Protein AF-K1T7K9-F1 (afdb_monomer_lite)

Structure (mmCIF, N/CA/C/O backbone):
data_AF-K1T7K9-F1
#
_entry.id   AF-K1T7K9-F1
#
loop_
_atom_site.group_PDB
_atom_site.id
_atom_site.type_symbol
_atom_site.label_atom_id
_atom_site.label_alt_id
_atom_site.label_comp_id
_atom_site.label_asym_id
_atom_site.label_entity_id
_atom_site.label_seq_id
_atom_site.pdbx_PDB_ins_code
_atom_site.Cartn_x
_atom_site.Cartn_y
_atom_site.Cartn_z
_atom_site.occupancy
_atom_site.B_iso_or_equiv
_atom_site.auth_seq_id
_atom_site.auth_comp_id
_atom_site.auth_asym_id
_atom_site.auth_atom_id
_atom_site.pdbx_PDB_model_num
ATOM 1 N N . MET A 1 1 ? -5.337 13.846 6.198 1.00 68.88 1 MET A N 1
ATOM 2 C CA . MET A 1 1 ? -4.252 12.863 6.032 1.00 68.88 1 MET A CA 1
ATOM 3 C C . MET A 1 1 ? -3.837 12.456 7.432 1.00 68.88 1 MET A C 1
ATOM 5 O O . MET A 1 1 ? -3.450 13.337 8.192 1.00 68.88 1 MET A O 1
ATOM 9 N N . ILE A 1 2 ? -4.066 11.200 7.811 1.00 89.12 2 ILE A N 1
ATOM 10 C CA . ILE A 1 2 ? -3.642 10.692 9.124 1.00 89.12 2 ILE A CA 1
ATOM 11 C C . ILE A 1 2 ? -2.136 10.455 9.097 1.00 89.12 2 ILE A C 1
ATOM 13 O O . ILE A 1 2 ? -1.565 10.186 8.038 1.00 89.12 2 ILE A O 1
ATOM 17 N N . ASN A 1 3 ? -1.477 10.619 10.238 1.00 94.31 3 ASN A N 1
ATOM 18 C CA . ASN A 1 3 ? -0.037 10.392 10.294 1.00 94.31 3 ASN A CA 1
ATOM 19 C C . ASN A 1 3 ? 0.282 8.893 10.405 1.00 94.31 3 ASN A C 1
ATOM 21 O O . ASN A 1 3 ? -0.557 8.085 10.803 1.00 94.31 3 ASN A O 1
ATOM 25 N N . ASP A 1 4 ? 1.524 8.527 10.100 1.00 94.06 4 ASP A N 1
ATOM 26 C CA . ASP A 1 4 ? 1.962 7.130 10.070 1.00 94.06 4 ASP A CA 1
ATOM 27 C C . ASP A 1 4 ? 1.763 6.413 11.416 1.00 94.06 4 ASP A C 1
ATOM 29 O O . ASP A 1 4 ? 1.464 5.222 11.441 1.00 94.06 4 ASP A O 1
ATOM 33 N N . LYS A 1 5 ? 1.878 7.113 12.555 1.00 96.00 5 LYS A N 1
ATOM 34 C CA . LYS A 1 5 ? 1.675 6.495 13.878 1.00 96.00 5 LYS A CA 1
ATOM 35 C C . LYS A 1 5 ? 0.213 6.12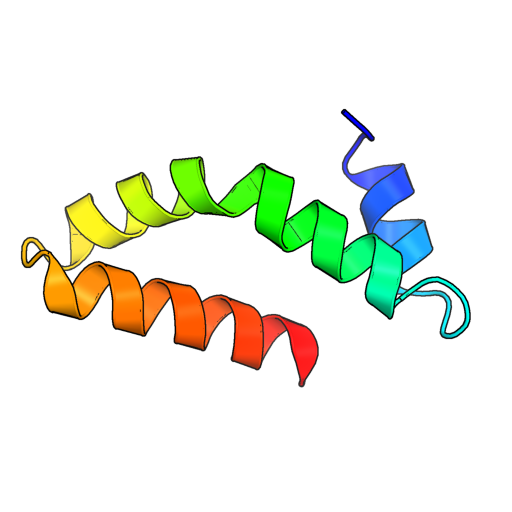4 14.111 1.00 96.00 5 LYS A C 1
ATOM 37 O O . LYS A 1 5 ? -0.059 5.035 14.610 1.00 96.00 5 LYS A O 1
ATOM 42 N N . GLU A 1 6 ? -0.707 7.015 13.757 1.00 96.25 6 GLU A N 1
ATOM 43 C CA . GLU A 1 6 ? -2.152 6.777 13.838 1.00 96.25 6 GLU A CA 1
ATOM 44 C C . GLU A 1 6 ? -2.572 5.658 12.888 1.00 96.25 6 GLU A C 1
ATOM 46 O O . GLU A 1 6 ? -3.261 4.725 13.295 1.00 96.25 6 GLU A O 1
ATOM 51 N N . LEU A 1 7 ? -2.079 5.700 11.650 1.00 96.31 7 LEU A N 1
ATOM 52 C CA . LEU A 1 7 ? -2.334 4.675 10.647 1.00 96.31 7 LEU A CA 1
ATOM 53 C C . LEU A 1 7 ? -1.859 3.289 11.110 1.00 96.31 7 LEU A C 1
ATOM 55 O O . LEU A 1 7 ? -2.599 2.310 11.019 1.00 96.31 7 LEU A O 1
ATOM 59 N N . LEU A 1 8 ? -0.650 3.203 11.672 1.00 95.25 8 LEU A N 1
ATOM 60 C CA . LEU A 1 8 ? -0.124 1.958 12.234 1.00 95.25 8 LEU A CA 1
ATOM 61 C C . LEU A 1 8 ? -0.938 1.467 13.435 1.00 95.25 8 LEU A C 1
ATOM 63 O O . LEU A 1 8 ? -1.093 0.259 13.605 1.00 95.25 8 LEU A O 1
ATOM 67 N N . ALA A 1 9 ? -1.455 2.372 14.270 1.00 96.75 9 ALA A N 1
ATOM 68 C CA . ALA A 1 9 ? -2.334 1.997 15.374 1.00 96.75 9 ALA A CA 1
ATOM 69 C C . ALA A 1 9 ? -3.648 1.388 14.857 1.00 96.75 9 ALA A C 1
ATOM 71 O O . ALA A 1 9 ? -4.057 0.343 15.359 1.00 96.75 9 ALA A O 1
ATOM 72 N N . MET A 1 10 ? -4.247 1.974 13.813 1.00 96.69 10 MET A N 1
ATOM 73 C CA . MET A 1 10 ? -5.460 1.440 13.180 1.00 96.69 10 MET A CA 1
ATOM 74 C C . MET A 1 10 ? -5.226 0.061 12.554 1.00 96.69 10 MET A C 1
ATOM 76 O O . MET A 1 10 ? -6.013 -0.856 12.750 1.00 96.69 10 MET A O 1
ATOM 80 N N . ILE A 1 11 ? -4.116 -0.126 11.834 1.00 95.62 11 ILE A N 1
ATOM 81 C CA . ILE A 1 11 ? -3.799 -1.408 11.179 1.00 95.62 11 ILE A CA 1
ATOM 82 C C . ILE A 1 11 ? -3.585 -2.539 12.200 1.00 95.62 11 ILE A C 1
ATOM 84 O O . ILE A 1 11 ? -3.865 -3.701 11.908 1.00 95.62 11 ILE A O 1
ATOM 88 N N . ARG A 1 12 ? -3.103 -2.219 13.406 1.00 94.62 12 ARG A N 1
ATOM 89 C CA . ARG A 1 12 ? -2.844 -3.206 14.467 1.00 94.62 12 ARG A CA 1
ATOM 90 C C . ARG A 1 12 ? -4.086 -3.617 15.252 1.00 94.62 12 ARG A C 1
ATOM 92 O O . ARG A 1 12 ? -4.064 -4.684 15.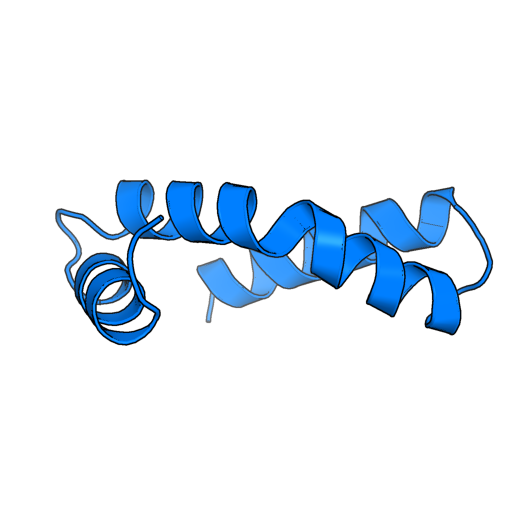861 1.00 94.62 12 ARG A O 1
ATOM 99 N N . ASP A 1 13 ? -5.132 -2.796 15.282 1.00 96.75 13 ASP A N 1
ATOM 100 C CA . ASP A 1 13 ? -6.383 -3.134 15.961 1.00 96.75 13 ASP A CA 1
ATOM 101 C C . ASP A 1 13 ? -7.311 -3.898 14.999 1.00 96.75 13 ASP A C 1
ATOM 103 O O . ASP A 1 13 ? -7.761 -3.318 14.010 1.00 96.75 13 ASP A O 1
ATOM 107 N N . PRO A 1 14 ? -7.687 -5.161 15.287 1.00 96.50 14 PRO A N 1
ATOM 108 C CA . PRO A 1 14 ? -8.576 -5.949 14.431 1.00 96.50 14 PRO A CA 1
ATOM 109 C C . PRO A 1 14 ? -9.902 -5.261 14.073 1.00 96.50 14 PRO A C 1
ATOM 111 O O . PRO A 1 14 ? -10.480 -5.549 13.026 1.00 96.50 14 PRO A O 1
ATOM 114 N N . LYS A 1 15 ? -10.402 -4.352 14.920 1.00 97.94 15 LYS A N 1
ATOM 115 C CA . LYS A 1 15 ? -11.655 -3.621 14.670 1.00 97.94 15 LYS A CA 1
ATOM 116 C C . LYS A 1 15 ? -11.508 -2.532 13.613 1.00 97.94 15 LYS A C 1
ATOM 118 O O . LYS A 1 15 ? -12.483 -2.224 12.935 1.00 97.94 15 LYS A O 1
ATOM 123 N N . THR A 1 16 ? -10.317 -1.948 13.486 1.00 97.56 16 THR A N 1
ATOM 124 C CA . THR A 1 16 ? -10.042 -0.828 12.571 1.00 97.56 16 THR A CA 1
ATOM 125 C C . THR A 1 16 ? -9.053 -1.193 11.466 1.00 97.56 16 THR A C 1
ATOM 127 O O . THR A 1 16 ? -8.876 -0.418 10.531 1.00 97.56 16 THR A O 1
ATOM 130 N N . GLN A 1 17 ? -8.494 -2.407 11.490 1.00 96.75 17 GLN A N 1
ATOM 131 C CA . GLN A 1 17 ? -7.473 -2.886 10.561 1.00 96.75 17 GLN A CA 1
ATOM 132 C C . GLN A 1 17 ? -7.859 -2.691 9.094 1.00 96.75 17 GLN A C 1
ATOM 134 O O . GLN A 1 17 ? -7.057 -2.195 8.307 1.00 96.75 17 GLN A O 1
ATOM 139 N N . ARG A 1 18 ? -9.094 -3.047 8.719 1.00 97.38 18 ARG A N 1
ATOM 140 C CA . ARG A 1 18 ? -9.576 -2.900 7.337 1.00 97.38 18 ARG A CA 1
ATOM 141 C C . ARG A 1 18 ? -9.641 -1.435 6.901 1.00 97.38 18 ARG A C 1
ATOM 143 O O . ARG A 1 18 ? -9.272 -1.122 5.774 1.00 97.38 18 ARG A O 1
ATOM 150 N N . GLU A 1 19 ? -10.123 -0.556 7.775 1.00 97.56 19 GLU A N 1
ATOM 151 C CA . GLU A 1 19 ? -10.213 0.879 7.496 1.00 97.56 19 GLU A CA 1
ATOM 152 C C . GLU A 1 19 ? -8.818 1.502 7.429 1.00 97.56 19 GLU A C 1
ATOM 154 O O . GLU A 1 19 ? -8.494 2.172 6.453 1.00 97.56 19 GLU A O 1
ATOM 159 N N . GLY A 1 20 ? -7.960 1.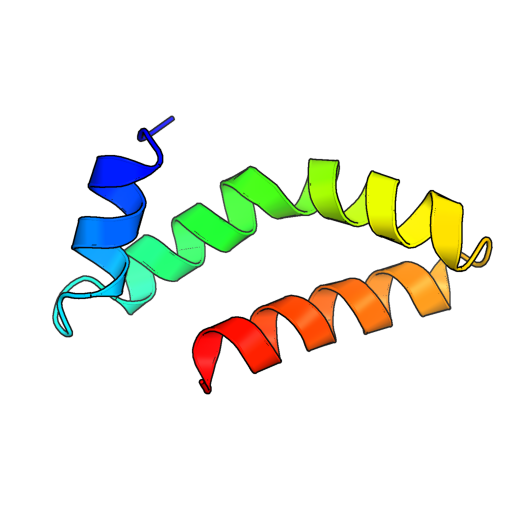194 8.405 1.00 97.25 20 GLY A N 1
ATOM 160 C CA . GLY A 1 20 ? -6.562 1.611 8.406 1.00 97.25 20 GLY A CA 1
ATOM 161 C C . GLY A 1 20 ? -5.852 1.168 7.131 1.00 97.25 20 GLY A C 1
ATOM 162 O O . GLY A 1 20 ? -5.204 1.970 6.470 1.00 97.25 20 GLY A O 1
ATOM 163 N N . PHE A 1 21 ? -6.042 -0.079 6.703 1.00 97.25 21 PHE A N 1
ATOM 164 C CA . PHE A 1 21 ? -5.438 -0.565 5.468 1.00 97.25 21 PHE A CA 1
ATOM 165 C C . PHE A 1 21 ? -5.988 0.129 4.213 1.00 97.25 21 PHE A C 1
ATOM 167 O O . PHE A 1 21 ? -5.218 0.449 3.311 1.00 97.25 21 PHE A O 1
ATOM 174 N N . ALA A 1 22 ? -7.287 0.438 4.156 1.00 97.38 22 ALA A N 1
ATOM 175 C CA . ALA A 1 22 ? -7.852 1.224 3.058 1.00 97.38 22 ALA A CA 1
ATOM 176 C C . ALA A 1 22 ? -7.232 2.631 2.981 1.00 97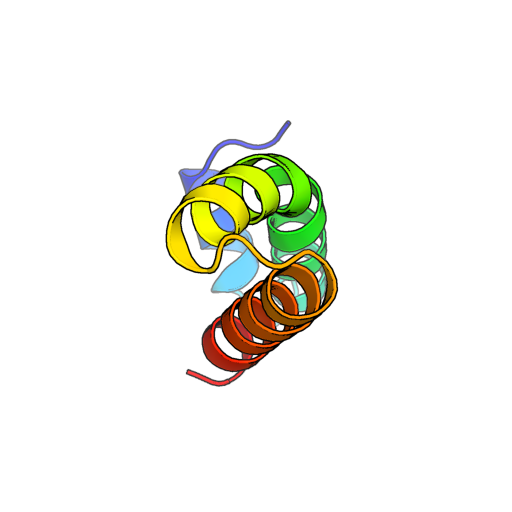.38 22 ALA A C 1
ATOM 178 O O . ALA A 1 22 ? -6.925 3.113 1.888 1.00 97.38 22 ALA A O 1
ATOM 179 N N . VAL A 1 23 ? -6.985 3.266 4.133 1.00 97.19 23 VAL A N 1
ATOM 180 C CA . VAL A 1 23 ? -6.286 4.556 4.182 1.00 97.19 23 VAL A CA 1
ATOM 181 C C . VAL A 1 23 ? -4.823 4.414 3.757 1.00 97.19 23 VAL A C 1
ATOM 183 O O . VAL A 1 23 ? -4.342 5.249 2.996 1.00 97.19 23 VAL A O 1
ATOM 186 N N . LEU A 1 24 ? -4.130 3.345 4.166 1.00 96.88 24 LEU A N 1
ATOM 187 C CA . LEU A 1 24 ? -2.766 3.044 3.717 1.00 96.88 24 LEU A CA 1
ATOM 188 C C . LEU A 1 24 ? -2.699 2.922 2.190 1.00 96.88 24 LEU A C 1
ATOM 190 O O . LEU A 1 24 ? -1.864 3.570 1.564 1.00 96.88 24 LEU A O 1
ATOM 194 N N . VAL A 1 25 ? -3.598 2.148 1.581 1.00 97.06 25 VAL A N 1
ATOM 195 C CA . VAL A 1 25 ? -3.658 2.022 0.118 1.00 97.06 25 VAL A CA 1
ATOM 196 C C . VAL A 1 25 ? -3.880 3.400 -0.506 1.00 97.06 25 VAL A C 1
ATOM 198 O O . VAL A 1 25 ? -3.060 3.849 -1.299 1.00 97.06 25 VAL A O 1
ATOM 201 N N . SER A 1 26 ? -4.907 4.136 -0.071 1.00 96.56 26 SER A N 1
ATOM 202 C CA . SER A 1 26 ? -5.207 5.464 -0.621 1.00 96.56 26 SER A CA 1
ATOM 203 C C . SER A 1 26 ? -4.052 6.462 -0.487 1.00 96.56 26 SER A C 1
ATOM 205 O O . SER A 1 26 ? -3.861 7.278 -1.385 1.00 96.56 26 SER A O 1
ATOM 207 N N . GLN A 1 27 ? -3.319 6.444 0.626 1.00 96.31 27 GLN A N 1
ATOM 208 C CA . GLN A 1 27 ? -2.264 7.417 0.913 1.00 96.31 27 GLN A CA 1
ATOM 209 C C . GLN A 1 27 ? -0.961 7.095 0.179 1.00 96.31 27 GLN A C 1
ATOM 211 O O . GLN A 1 27 ? -0.222 8.010 -0.183 1.00 96.31 27 GLN A O 1
ATOM 216 N N . TYR A 1 28 ? -0.671 5.811 -0.046 1.00 97.12 28 TYR A N 1
ATOM 217 C CA . TYR A 1 28 ? 0.613 5.386 -0.595 1.00 97.12 28 TYR A CA 1
ATOM 218 C C . TYR A 1 28 ? 0.552 4.851 -2.029 1.00 97.12 28 TYR A C 1
ATOM 220 O O . TYR A 1 28 ? 1.618 4.688 -2.617 1.00 97.12 28 TYR A O 1
ATOM 228 N N . SER A 1 29 ? -0.628 4.629 -2.622 1.00 96.75 29 SER A N 1
ATOM 229 C CA . SER A 1 29 ? -0.756 4.112 -3.995 1.00 96.75 29 SER A CA 1
ATOM 230 C C . SER A 1 29 ? 0.047 4.919 -5.014 1.00 96.75 29 SER A C 1
ATOM 232 O O . SER A 1 29 ? 0.917 4.358 -5.667 1.00 96.75 29 SER A O 1
ATOM 234 N N . GLU A 1 30 ? -0.180 6.229 -5.127 1.00 96.44 30 GLU A N 1
ATOM 235 C CA . GLU A 1 30 ? 0.530 7.072 -6.099 1.00 96.44 30 GLU A CA 1
ATOM 236 C C . GLU A 1 30 ? 2.053 7.146 -5.851 1.00 96.44 30 GLU A C 1
ATOM 238 O O . GLU A 1 30 ? 2.822 6.854 -6.772 1.00 96.44 30 GLU A O 1
ATOM 243 N N . PRO A 1 31 ? 2.553 7.482 -4.643 1.00 96.75 31 PRO A N 1
ATOM 244 C CA . PRO A 1 31 ? 3.997 7.570 -4.433 1.00 96.75 31 PRO A CA 1
ATOM 245 C C . PRO A 1 31 ? 4.702 6.212 -4.555 1.00 96.75 31 PRO A C 1
ATOM 247 O O . PRO A 1 31 ? 5.868 6.171 -4.954 1.00 96.75 31 PRO A O 1
ATOM 250 N N . LEU A 1 32 ? 4.036 5.098 -4.223 1.00 97.69 32 LEU A N 1
ATOM 251 C CA . LEU A 1 32 ? 4.594 3.763 -4.441 1.00 97.69 32 LEU A CA 1
ATOM 252 C C . LEU A 1 32 ? 4.554 3.363 -5.913 1.00 97.69 32 LEU A C 1
ATOM 254 O O . LEU A 1 32 ? 5.554 2.831 -6.388 1.00 97.69 32 LEU A O 1
ATOM 258 N N . TYR A 1 33 ? 3.478 3.675 -6.638 1.00 96.62 33 TYR A N 1
ATOM 259 C CA . TYR A 1 33 ? 3.394 3.457 -8.080 1.00 96.62 33 TYR A CA 1
ATOM 260 C C . TYR A 1 33 ? 4.588 4.088 -8.792 1.00 96.62 33 TYR A C 1
ATOM 262 O O . TYR A 1 33 ? 5.316 3.402 -9.504 1.00 96.62 33 TYR A O 1
ATOM 270 N N . TRP A 1 34 ? 4.870 5.367 -8.523 1.00 96.94 34 TRP A N 1
ATOM 271 C CA . TRP A 1 34 ? 6.010 6.047 -9.135 1.00 96.94 34 TRP A CA 1
ATOM 272 C C . TRP A 1 34 ? 7.338 5.372 -8.802 1.00 96.94 34 TRP A C 1
ATOM 274 O O . TRP A 1 34 ? 8.167 5.198 -9.692 1.00 96.94 34 TRP A O 1
ATOM 284 N N . LYS A 1 35 ? 7.551 4.942 -7.553 1.00 96.75 35 LYS A N 1
ATOM 285 C CA . LYS A 1 35 ? 8.778 4.224 -7.170 1.00 96.75 35 LYS A CA 1
ATOM 286 C C . LYS A 1 35 ? 8.914 2.890 -7.894 1.00 96.75 35 LYS A C 1
ATOM 288 O O . LYS A 1 35 ? 9.978 2.608 -8.433 1.00 96.75 35 LYS A O 1
ATOM 293 N N . VAL A 1 36 ? 7.850 2.090 -7.919 1.00 96.69 36 VAL A N 1
ATOM 294 C CA . VAL A 1 36 ? 7.824 0.799 -8.615 1.00 96.69 36 VAL A CA 1
ATOM 295 C C . VAL A 1 36 ? 8.079 1.006 -10.103 1.00 96.69 36 VAL A C 1
ATOM 297 O O . VAL A 1 36 ? 8.926 0.333 -10.684 1.00 96.69 36 VAL A O 1
ATOM 300 N N . ARG A 1 37 ? 7.430 2.002 -10.703 1.00 95.62 37 ARG A N 1
ATOM 301 C CA . ARG A 1 37 ? 7.553 2.301 -12.123 1.00 95.62 37 ARG A CA 1
ATOM 302 C C . ARG A 1 37 ? 8.974 2.663 -12.552 1.00 95.62 37 ARG A C 1
ATOM 304 O O . ARG A 1 37 ? 9.403 2.272 -13.633 1.00 95.62 37 ARG A O 1
ATOM 311 N N . HIS A 1 38 ? 9.723 3.360 -11.701 1.00 95.44 38 HIS A N 1
ATOM 312 C CA . HIS A 1 38 ? 11.140 3.638 -11.954 1.00 95.44 38 HIS A CA 1
ATOM 313 C C . HIS A 1 38 ? 12.019 2.375 -11.917 1.00 95.44 38 HIS A C 1
ATOM 315 O O . HIS A 1 38 ? 13.114 2.395 -12.472 1.00 95.44 38 HIS A O 1
ATOM 321 N N . ILE A 1 39 ? 11.568 1.298 -11.267 1.00 95.88 39 ILE A N 1
ATOM 322 C CA . ILE A 1 39 ? 12.308 0.035 -11.147 1.00 95.88 39 ILE A CA 1
ATOM 323 C C . ILE A 1 39 ? 12.001 -0.889 -12.327 1.00 95.88 39 ILE A C 1
ATOM 325 O O . ILE A 1 39 ? 12.927 -1.433 -12.921 1.00 95.88 39 ILE A O 1
ATOM 329 N N . VAL A 1 40 ? 10.720 -1.079 -12.655 1.00 94.88 40 VAL A N 1
ATOM 330 C CA . VAL A 1 40 ? 10.295 -2.067 -13.665 1.00 94.88 40 VAL A CA 1
ATOM 331 C C . VAL A 1 40 ? 10.245 -1.509 -15.089 1.00 94.88 40 VAL A C 1
ATOM 333 O O . VAL A 1 40 ? 10.293 -2.281 -16.037 1.00 94.88 40 VAL A O 1
ATOM 336 N N . LEU A 1 41 ? 10.228 -0.178 -15.250 1.00 83.81 41 LEU A N 1
ATOM 337 C CA . LEU A 1 41 ? 10.179 0.580 -16.515 1.00 83.81 41 LEU A CA 1
ATOM 338 C C . LEU A 1 41 ? 8.893 0.387 -17.347 1.00 83.81 41 LEU A C 1
ATOM 340 O O . LEU A 1 41 ? 8.385 1.369 -17.903 1.00 83.81 41 LEU A O 1
ATOM 344 N N . ASP A 1 42 ? 8.330 -0.818 -17.381 1.00 89.19 42 ASP A N 1
ATOM 345 C CA . ASP A 1 42 ? 7.036 -1.138 -17.985 1.00 89.19 42 ASP A CA 1
ATOM 346 C C . ASP A 1 42 ? 5.849 -0.661 -17.119 1.00 89.19 42 ASP A C 1
ATOM 348 O O . ASP A 1 42 ? 5.954 -0.548 -15.896 1.00 89.19 42 ASP A O 1
ATOM 352 N N . HIS A 1 43 ? 4.742 -0.276 -17.759 1.00 83.12 43 HIS A N 1
ATOM 353 C CA . HIS A 1 43 ? 3.552 0.221 -17.058 1.00 83.12 43 HIS A CA 1
ATOM 354 C C . HIS A 1 43 ? 2.746 -0.908 -16.408 1.00 83.12 43 HIS A C 1
ATOM 356 O O . HIS A 1 43 ? 2.347 -0.752 -15.254 1.00 83.12 43 HIS A O 1
ATOM 362 N N . ASP A 1 44 ? 2.521 -2.003 -17.133 1.00 86.50 44 ASP A N 1
ATOM 363 C CA . ASP A 1 44 ? 1.646 -3.095 -16.705 1.00 86.50 44 ASP A CA 1
ATOM 364 C C . ASP A 1 44 ? 2.312 -3.865 -15.554 1.00 86.50 44 ASP A C 1
ATOM 366 O O . ASP A 1 44 ? 1.689 -4.124 -14.522 1.00 86.50 44 ASP A O 1
ATOM 370 N N . ASP A 1 45 ? 3.630 -4.084 -15.648 1.00 91.56 45 ASP A N 1
ATOM 371 C CA . ASP A 1 45 ? 4.419 -4.672 -14.557 1.00 91.56 45 ASP A CA 1
ATOM 372 C C . ASP A 1 45 ? 4.377 -3.815 -13.276 1.00 91.56 45 ASP A C 1
ATOM 374 O O . ASP A 1 45 ? 4.484 -4.333 -12.159 1.00 91.56 45 ASP A O 1
ATOM 378 N N . ALA A 1 46 ? 4.245 -2.488 -13.404 1.00 95.25 46 ALA A N 1
ATOM 379 C CA . ALA A 1 46 ? 4.254 -1.593 -12.249 1.00 95.25 46 ALA A CA 1
ATOM 380 C C . ALA A 1 46 ? 2.964 -1.694 -11.430 1.00 95.25 46 ALA A C 1
ATOM 382 O O . ALA A 1 46 ? 3.023 -1.690 -10.194 1.00 95.25 46 ALA A O 1
ATOM 383 N N . ASP A 1 47 ? 1.824 -1.814 -12.107 1.00 94.31 47 ASP A N 1
ATOM 384 C CA . ASP A 1 47 ? 0.528 -2.016 -11.462 1.00 94.31 47 ASP A CA 1
ATOM 385 C C . ASP A 1 47 ? 0.485 -3.371 -10.739 1.00 94.31 47 ASP A C 1
ATOM 387 O O . ASP A 1 47 ? 0.126 -3.432 -9.555 1.00 94.31 47 ASP A O 1
ATOM 391 N N . ASP A 1 48 ? 0.964 -4.436 -11.390 1.00 96.44 48 ASP A N 1
ATOM 392 C CA . ASP A 1 48 ? 1.015 -5.785 -10.817 1.00 96.44 48 ASP A CA 1
ATOM 393 C C . ASP A 1 48 ? 1.927 -5.862 -9.585 1.00 96.44 48 ASP A C 1
ATOM 395 O O . ASP A 1 48 ? 1.569 -6.444 -8.550 1.00 96.44 48 ASP A O 1
ATOM 399 N N . VAL A 1 49 ? 3.121 -5.267 -9.650 1.00 97.44 49 VAL A N 1
ATOM 400 C CA . VAL A 1 49 ? 4.049 -5.244 -8.511 1.00 97.44 49 VAL A CA 1
ATOM 401 C C . VAL A 1 49 ? 3.469 -4.441 -7.348 1.00 97.44 49 VAL A C 1
ATOM 403 O O . VAL A 1 49 ? 3.582 -4.875 -6.196 1.00 97.44 49 VAL A O 1
ATOM 406 N N . LEU A 1 50 ? 2.817 -3.308 -7.622 1.00 97.75 50 LEU A N 1
ATOM 407 C CA . LEU A 1 50 ? 2.183 -2.486 -6.593 1.00 97.75 50 LEU A CA 1
ATOM 408 C C . LEU A 1 50 ? 1.041 -3.235 -5.900 1.00 97.75 50 LEU A C 1
ATOM 410 O O . LEU A 1 50 ? 0.978 -3.265 -4.667 1.00 97.75 50 LEU A O 1
ATOM 414 N N . GLN A 1 51 ? 0.165 -3.879 -6.671 1.00 96.50 51 GLN A N 1
ATOM 415 C CA . GLN A 1 51 ? -0.933 -4.660 -6.113 1.00 96.50 51 GLN A CA 1
ATOM 416 C C . GLN A 1 51 ? -0.404 -5.807 -5.244 1.00 96.50 51 GLN A C 1
ATOM 418 O O . GLN A 1 51 ? -0.834 -5.972 -4.098 1.00 96.50 51 GLN A O 1
ATOM 423 N N . ASN A 1 52 ? 0.576 -6.561 -5.747 1.00 97.56 52 ASN A N 1
ATOM 424 C CA . ASN A 1 52 ? 1.198 -7.657 -5.008 1.00 97.56 52 ASN A CA 1
ATOM 425 C C . ASN A 1 52 ? 1.877 -7.181 -3.717 1.00 97.56 52 ASN A C 1
ATOM 427 O O . ASN A 1 52 ? 1.848 -7.893 -2.711 1.00 97.56 52 ASN A O 1
ATOM 431 N N . ALA A 1 53 ? 2.476 -5.987 -3.717 1.00 97.38 53 ALA A N 1
ATOM 432 C CA . ALA A 1 53 ? 3.070 -5.402 -2.521 1.00 97.38 53 ALA A CA 1
ATOM 433 C C . ALA A 1 53 ? 2.015 -5.138 -1.435 1.00 97.38 53 ALA A C 1
ATOM 435 O O . ALA A 1 53 ? 2.228 -5.519 -0.282 1.00 97.38 53 ALA A O 1
ATOM 436 N N . PHE A 1 54 ? 0.861 -4.564 -1.791 1.00 97.81 54 PHE A N 1
ATOM 437 C CA . PHE A 1 54 ? -0.233 -4.364 -0.836 1.00 97.81 54 PHE A CA 1
ATOM 438 C C . PHE A 1 54 ? -0.828 -5.688 -0.351 1.00 97.81 54 PHE A C 1
ATOM 440 O O . PHE A 1 54 ? -1.013 -5.856 0.852 1.00 97.81 54 PHE A O 1
ATOM 447 N N . VAL A 1 55 ? -1.062 -6.661 -1.238 1.00 97.38 55 VAL A N 1
ATOM 448 C CA . VAL A 1 55 ? -1.560 -7.987 -0.828 1.00 97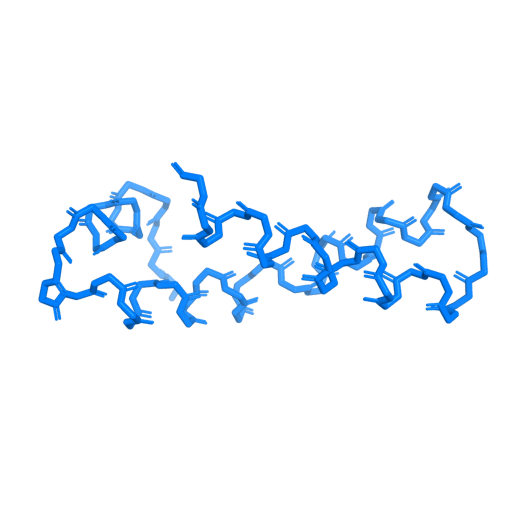.38 55 VAL A CA 1
ATOM 449 C C . VAL A 1 55 ? -0.607 -8.634 0.179 1.00 97.38 55 VAL A C 1
ATOM 451 O O . VAL A 1 55 ? -1.051 -9.083 1.232 1.00 97.38 55 VAL A O 1
ATOM 454 N N . LYS A 1 56 ? 0.706 -8.604 -0.081 1.00 97.19 56 LYS A N 1
ATOM 455 C CA . LYS A 1 56 ? 1.718 -9.126 0.851 1.00 97.19 56 LYS A CA 1
ATOM 456 C C . LYS A 1 56 ? 1.745 -8.370 2.180 1.00 97.19 56 LYS A C 1
ATOM 458 O O . LYS A 1 56 ? 1.930 -8.995 3.217 1.00 97.19 56 LYS A O 1
ATOM 463 N N . ALA A 1 57 ? 1.569 -7.049 2.160 1.00 95.25 57 ALA A N 1
ATOM 464 C CA . ALA A 1 57 ? 1.505 -6.236 3.374 1.00 95.25 57 ALA A CA 1
ATOM 465 C C . ALA A 1 57 ? 0.243 -6.504 4.21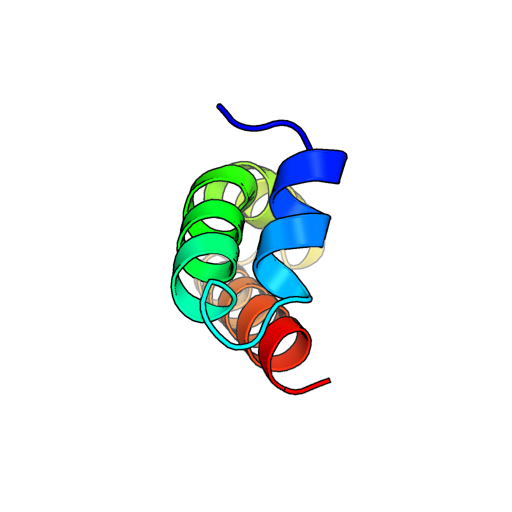2 1.00 95.25 57 ALA A C 1
ATOM 467 O O . ALA A 1 57 ? 0.262 -6.275 5.414 1.00 95.25 57 ALA A O 1
ATOM 468 N N . TRP A 1 58 ? -0.844 -6.974 3.592 1.00 95.25 58 TRP A N 1
ATOM 469 C CA . TRP A 1 58 ? -2.065 -7.374 4.293 1.00 95.25 58 TRP A CA 1
ATOM 470 C C . TRP A 1 58 ? -1.962 -8.768 4.926 1.00 95.25 58 TRP A C 1
ATOM 472 O O . TRP A 1 58 ? -2.542 -9.009 5.982 1.00 95.25 58 TRP A O 1
ATOM 482 N N . THR A 1 59 ? -1.272 -9.705 4.270 1.00 92.00 59 THR A N 1
ATOM 483 C CA . THR A 1 59 ? -1.238 -11.119 4.685 1.00 92.00 59 THR A CA 1
ATOM 484 C C . THR A 1 59 ? -0.120 -11.484 5.661 1.00 92.00 59 THR A C 1
ATOM 486 O O . THR A 1 59 ? -0.173 -12.576 6.224 1.00 92.00 59 THR A O 1
ATOM 489 N N . ASN A 1 60 ? 0.894 -10.628 5.818 1.00 79.50 60 ASN A N 1
ATOM 490 C CA . ASN A 1 60 ? 2.033 -10.830 6.726 1.00 79.50 60 ASN A CA 1
ATOM 491 C C . ASN A 1 60 ? 1.807 -10.144 8.075 1.00 79.50 60 ASN A C 1
ATOM 493 O O . ASN A 1 60 ? 2.212 -10.740 9.097 1.00 79.50 60 ASN A O 1
#

pLDDT: mean 94.75, std 5.02, range [68.88, 97.94]

Sequence (60 aa):
MINDKELLAMIRDPKTQREGFAVLVSQYSEPLYWKVRHIVLDHDDADDVLQNAFVKAWTN

Radius of gyration: 12.61 Å; chains: 1; bounding box: 24×24×34 Å

InterPro domains:
  IPR013325 RNA polymerase sigma factor, region 2 [SSF88946] (3-60)

Organism: NCBI:txid408170

Foldseek 3Di:
DDDPVVLVVQCPDPVRVVVSLVVVCVVCVVVQLVVQCVVPVDNVVSVVVSVVVSVVVNPD

Secondary structure (DSSP, 8-state):
---HHHHHHHHHSTTTHHHHHHHHHHHHHHHHHHHHHHHH-SHHHHHHHHHHHHHHHHH-